Protein AF-A0A1V5QLT8-F1 (afdb_monomer)

Nearest PDB structures (foldseek):
  2nsg-assembly1_A  TM=2.549E-01  e=8.825E+00  Corynebacterium glutamicum

Sequence (172 aa):
MNALVRNWINLTNGLQAIRDYGLTEYSVMRLQSTHCEQKRWDDVLASVPDEFLFRLALGDECRVFDYGARKAVPRAVWQGLEWVRYAVTRRWTGEEVAPQGRAKTMGPYFAEQYAALTSREKARLDYFGDMATGTPRISAVTAPTTHDGNKAWMIGCIANAPAHGRDERSVP

pLDDT: mean 91.73, std 13.52, range [39.66, 98.69]

Solvent-accessible surface area (backbone atoms only — not comparable to full-atom values): 9518 Å² total; per-residue (Å²): 131,85,67,48,80,44,42,30,31,29,54,64,51,9,34,46,47,27,41,78,68,53,58,85,70,68,48,78,40,48,54,52,43,64,34,58,74,71,66,36,61,67,59,46,57,69,35,52,51,68,68,59,49,45,42,24,15,68,36,23,34,43,36,36,27,34,37,8,72,78,28,55,69,28,58,26,47,45,49,38,48,38,46,50,54,35,53,52,34,33,69,60,68,67,46,85,60,76,34,56,82,87,24,44,84,42,37,69,57,51,53,53,53,58,68,69,52,51,72,67,63,52,48,59,53,45,68,34,34,80,56,43,74,58,78,63,38,75,50,75,50,58,37,57,33,91,59,65,90,41,59,70,61,35,53,48,21,60,76,66,29,76,82,81,77,83,74,92,67,81,81,133

Foldseek 3Di:
DDAAEAEEEAPDQLLLVCQVVLDPGHHYFHQDLVCQVVVVLLVLLVRQDLVNLLSQQLVHAYEYGDEAAQDQAHSSVQRSVLLVLQLLQCLQPVDGDQRDDPCNVCSVVSVVVSVVDDPVSSVSSVVSSVSHPDRGHYHYHYGYDNCPPVRVVSVVSVVPRDDDDPPPDDDD

Secondary structure (DSSP, 8-state):
-PPPEEEEEETTTTHHHHHHHT--S-EEE---HHHHHTT-HHHHHHTS-HHHHHHHHTT-EEEEEEEEETBSS-HIIIIIIHHHHHHHHHHHH---PPP-GGGGGGHHHHHHHHHH--HHHHHHHHHHHTT--SS-EEEEEEEEES-TT-HHHHHHHHHTS-----------

Mean predicted aligned error: 5.32 Å

Structure (mmCIF, N/CA/C/O backbone):
data_AF-A0A1V5QLT8-F1
#
_entry.id   AF-A0A1V5QLT8-F1
#
loop_
_atom_site.group_PDB
_atom_site.id
_atom_site.type_symbol
_atom_site.label_atom_id
_atom_site.label_alt_id
_atom_site.label_comp_id
_atom_site.label_asym_id
_atom_site.label_entity_id
_atom_site.label_seq_id
_atom_site.pdbx_PDB_ins_code
_atom_site.Cartn_x
_atom_site.Cartn_y
_atom_site.Cartn_z
_atom_site.occupancy
_atom_site.B_iso_or_equiv
_atom_site.auth_seq_id
_atom_site.auth_comp_id
_atom_site.auth_asym_id
_atom_site.auth_atom_id
_atom_site.pdbx_PDB_model_num
ATOM 1 N N . MET A 1 1 ? -19.202 -13.095 -4.699 1.00 52.75 1 MET A N 1
ATOM 2 C CA . MET A 1 1 ? -18.391 -12.504 -5.785 1.00 52.75 1 MET A CA 1
ATOM 3 C C . MET A 1 1 ? -17.036 -13.185 -5.767 1.00 52.75 1 MET A C 1
ATOM 5 O O . MET A 1 1 ? -16.507 -13.373 -4.679 1.00 52.75 1 MET A O 1
ATOM 9 N N . ASN A 1 2 ? -16.508 -13.611 -6.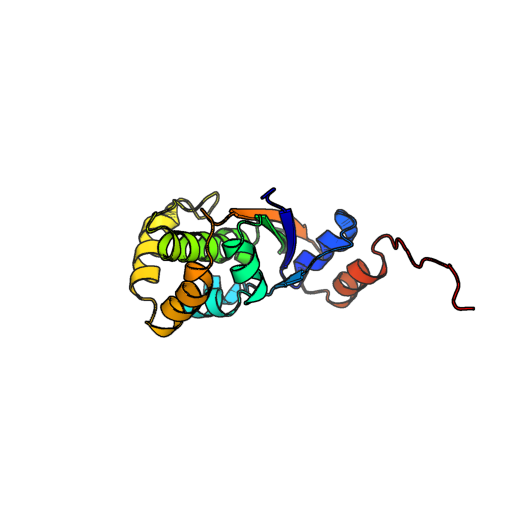917 1.00 59.72 2 ASN A N 1
ATOM 10 C CA . ASN A 1 2 ? -15.137 -14.120 -6.967 1.00 59.72 2 ASN A CA 1
ATOM 11 C C . ASN A 1 2 ? -14.181 -12.944 -6.773 1.00 59.72 2 ASN A C 1
ATOM 13 O O . ASN A 1 2 ? -14.255 -11.965 -7.510 1.00 59.72 2 ASN A O 1
ATOM 17 N N . ALA A 1 3 ? -13.313 -13.052 -5.775 1.00 74.94 3 ALA A N 1
ATOM 18 C CA . ALA A 1 3 ? -12.217 -12.128 -5.546 1.00 74.94 3 ALA A CA 1
ATOM 19 C C . ALA A 1 3 ? -11.321 -12.030 -6.793 1.00 74.94 3 ALA A C 1
ATOM 21 O O . ALA A 1 3 ? -10.778 -13.046 -7.229 1.00 74.94 3 ALA A O 1
ATOM 22 N N . LEU A 1 4 ? -11.142 -10.827 -7.346 1.00 92.12 4 LEU A N 1
ATOM 23 C CA . LEU A 1 4 ? -10.180 -10.595 -8.424 1.00 92.12 4 LEU A CA 1
ATOM 24 C C . LEU A 1 4 ? -8.817 -10.217 -7.840 1.00 92.12 4 LEU A C 1
ATOM 26 O O . LEU A 1 4 ? -8.727 -9.635 -6.760 1.00 92.12 4 LEU A O 1
ATOM 30 N N . VAL A 1 5 ? -7.747 -10.538 -8.565 1.00 96.81 5 VAL A N 1
ATOM 31 C CA . VAL A 1 5 ? -6.394 -10.070 -8.247 1.00 96.81 5 VAL A CA 1
ATOM 32 C C . VAL A 1 5 ? -6.114 -8.813 -9.065 1.00 96.81 5 VAL A C 1
ATOM 34 O O . VAL A 1 5 ? -6.236 -8.824 -10.288 1.00 96.81 5 VAL A O 1
ATOM 37 N N . ARG A 1 6 ? -5.728 -7.728 -8.395 1.00 97.62 6 ARG A N 1
ATOM 38 C CA . ARG A 1 6 ? -5.331 -6.450 -8.993 1.00 97.62 6 ARG A CA 1
ATOM 39 C C . ARG A 1 6 ? -3.833 -6.261 -8.819 1.00 97.62 6 ARG A C 1
ATOM 41 O O . ARG A 1 6 ? -3.347 -6.221 -7.690 1.00 97.62 6 ARG A O 1
ATOM 48 N N . ASN A 1 7 ? -3.110 -6.143 -9.928 1.00 98.25 7 ASN A N 1
ATO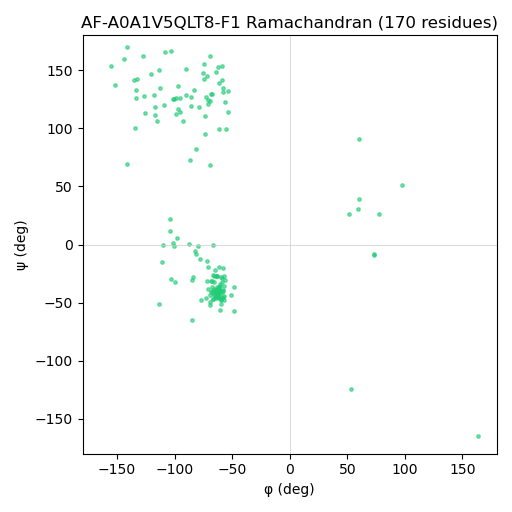M 49 C CA . ASN A 1 7 ? -1.670 -5.912 -9.902 1.00 98.25 7 ASN A CA 1
ATOM 50 C C . ASN A 1 7 ? -1.372 -4.421 -9.728 1.00 98.25 7 ASN A C 1
ATOM 52 O O . ASN A 1 7 ? -1.922 -3.579 -10.438 1.00 98.25 7 ASN A O 1
ATOM 56 N N . TRP A 1 8 ? -0.466 -4.108 -8.809 1.00 98.69 8 TRP A N 1
ATOM 57 C CA . TRP A 1 8 ? -0.028 -2.754 -8.506 1.00 98.69 8 TRP A CA 1
ATOM 58 C C . TRP A 1 8 ? 1.485 -2.661 -8.583 1.00 98.69 8 TRP A C 1
ATOM 60 O O . TRP A 1 8 ? 2.187 -3.422 -7.925 1.00 98.69 8 TRP A O 1
ATOM 70 N N . ILE A 1 9 ? 2.001 -1.704 -9.342 1.00 98.38 9 ILE A N 1
ATOM 71 C CA . ILE A 1 9 ? 3.437 -1.459 -9.432 1.00 98.38 9 ILE A CA 1
ATOM 72 C C . ILE A 1 9 ? 3.818 -0.328 -8.483 1.00 98.38 9 ILE A C 1
ATOM 74 O O . ILE A 1 9 ? 3.390 0.813 -8.677 1.00 98.38 9 ILE A O 1
ATOM 78 N N . ASN A 1 10 ? 4.647 -0.615 -7.476 1.00 98.25 10 ASN A N 1
ATOM 79 C CA . ASN A 1 10 ? 5.239 0.436 -6.658 1.00 98.25 10 ASN A CA 1
ATOM 80 C C . ASN A 1 10 ? 6.409 1.080 -7.407 1.00 98.25 10 ASN A C 1
ATOM 82 O O . ASN A 1 10 ? 7.409 0.435 -7.738 1.00 98.25 10 ASN A O 1
ATOM 86 N N . LEU A 1 11 ? 6.290 2.372 -7.686 1.00 96.81 11 LEU A N 1
ATOM 87 C CA . LEU A 1 11 ? 7.303 3.095 -8.438 1.00 96.81 11 LEU A CA 1
ATOM 88 C C . LEU A 1 11 ? 8.550 3.388 -7.582 1.00 96.81 11 LEU A C 1
ATOM 90 O O . LEU A 1 11 ? 8.461 3.697 -6.400 1.00 96.81 11 LEU A O 1
ATOM 94 N N . THR A 1 12 ? 9.754 3.423 -8.158 1.00 95.25 12 THR A N 1
ATOM 95 C CA . THR A 1 12 ? 10.047 3.220 -9.594 1.00 95.25 12 THR A CA 1
ATOM 96 C C . THR A 1 12 ? 10.543 1.807 -9.890 1.00 95.25 12 THR A C 1
ATOM 98 O O . THR A 1 12 ? 10.242 1.277 -10.951 1.00 95.25 12 THR A O 1
ATOM 101 N N . ASN A 1 13 ? 11.255 1.176 -8.956 1.00 95.94 13 ASN A N 1
ATOM 102 C CA . ASN A 1 13 ? 11.920 -0.103 -9.204 1.00 95.94 13 ASN A CA 1
ATOM 103 C C . ASN A 1 13 ? 10.949 -1.250 -9.501 1.00 95.94 13 ASN A C 1
ATOM 105 O O . ASN A 1 13 ? 11.310 -2.163 -10.238 1.00 95.94 13 ASN A O 1
ATOM 109 N N . GLY A 1 14 ? 9.712 -1.189 -8.996 1.00 96.69 14 GLY A N 1
ATOM 110 C CA . GLY A 1 14 ? 8.674 -2.156 -9.345 1.00 96.69 14 GLY A CA 1
ATOM 111 C C . GLY A 1 14 ? 8.372 -2.226 -10.846 1.00 96.69 14 GLY A C 1
ATOM 112 O O . GLY A 1 14 ? 7.883 -3.255 -11.296 1.00 96.69 14 GLY A O 1
ATOM 113 N N . LEU A 1 15 ? 8.707 -1.200 -11.647 1.00 96.44 15 LEU A N 1
ATOM 114 C CA . LEU A 1 15 ? 8.557 -1.240 -13.112 1.00 96.44 15 LEU A CA 1
ATOM 115 C C . LEU A 1 15 ? 9.315 -2.409 -13.747 1.00 96.44 15 LEU A C 1
ATOM 117 O O . LEU A 1 15 ? 8.895 -2.922 -14.781 1.00 96.44 15 LEU A O 1
ATOM 121 N N . GLN A 1 16 ? 10.392 -2.875 -13.110 1.00 96.12 16 GLN A N 1
ATOM 122 C CA . GLN A 1 16 ? 11.102 -4.068 -13.550 1.00 96.12 16 GLN A CA 1
ATOM 123 C C . GLN A 1 16 ? 10.188 -5.305 -13.610 1.00 96.12 16 GLN A C 1
ATOM 125 O O . GLN A 1 16 ? 10.308 -6.109 -14.533 1.00 96.12 16 GLN A O 1
ATOM 130 N N . ALA A 1 17 ? 9.235 -5.426 -12.683 1.00 96.19 17 ALA A N 1
ATOM 131 C CA . ALA A 1 17 ? 8.314 -6.556 -12.631 1.00 96.19 17 ALA A CA 1
ATOM 132 C C . ALA A 1 17 ? 7.408 -6.649 -13.868 1.00 96.19 17 ALA A C 1
ATOM 134 O O . ALA A 1 17 ? 6.999 -7.745 -14.235 1.00 96.19 17 ALA A O 1
ATOM 135 N N . ILE A 1 18 ? 7.126 -5.528 -14.543 1.00 95.50 18 ILE A N 1
ATOM 136 C CA . ILE A 1 18 ? 6.346 -5.527 -15.790 1.00 95.50 18 ILE A CA 1
ATOM 137 C C . ILE A 1 18 ? 7.037 -6.403 -16.834 1.00 95.50 18 ILE A C 1
ATOM 139 O O . ILE A 1 18 ? 6.401 -7.252 -17.453 1.00 95.50 18 ILE A O 1
ATOM 143 N N . ARG A 1 19 ? 8.356 -6.238 -16.977 1.00 93.00 19 ARG A N 1
ATOM 144 C CA . ARG A 1 19 ? 9.175 -7.049 -17.877 1.00 93.00 19 ARG A CA 1
ATOM 145 C C . ARG A 1 19 ? 9.299 -8.485 -17.377 1.00 93.00 19 ARG A C 1
ATOM 147 O O . ARG A 1 19 ? 9.100 -9.407 -18.159 1.00 93.00 19 ARG A O 1
ATOM 154 N N . ASP A 1 20 ? 9.644 -8.670 -16.103 1.00 94.31 20 ASP A N 1
ATOM 155 C CA . ASP A 1 20 ? 9.976 -9.994 -15.558 1.00 94.31 20 ASP A CA 1
ATOM 156 C C . ASP A 1 20 ? 8.763 -10.939 -15.510 1.00 94.31 20 ASP A C 1
ATOM 158 O O . ASP A 1 20 ? 8.921 -12.147 -15.675 1.00 94.31 20 ASP A O 1
ATOM 162 N N . TYR A 1 21 ? 7.557 -10.395 -15.312 1.00 93.94 21 TYR A N 1
ATOM 163 C CA . TYR A 1 21 ? 6.309 -11.161 -15.223 1.00 93.94 21 TYR A CA 1
ATOM 164 C C . TYR A 1 21 ? 5.374 -10.965 -16.426 1.00 93.94 21 TYR A C 1
ATOM 166 O O . TYR A 1 21 ? 4.294 -11.551 -16.445 1.00 93.94 21 TYR A O 1
ATOM 174 N N . GLY A 1 22 ? 5.749 -10.146 -17.416 1.00 92.19 22 GLY A N 1
ATOM 175 C CA . GLY A 1 22 ? 4.912 -9.860 -18.586 1.00 92.19 22 GLY A CA 1
ATOM 176 C C . GLY A 1 22 ? 3.566 -9.218 -18.233 1.00 92.19 22 GLY A C 1
ATOM 177 O O . GLY A 1 22 ? 2.544 -9.582 -18.809 1.00 92.19 22 GLY A O 1
ATOM 178 N N . LEU A 1 23 ? 3.542 -8.308 -17.253 1.00 92.06 23 LEU A N 1
ATOM 179 C CA . LEU A 1 23 ? 2.299 -7.707 -16.761 1.00 92.06 23 LEU A CA 1
ATOM 180 C C . LEU A 1 23 ? 1.716 -6.742 -17.800 1.00 92.06 23 LEU A C 1
ATOM 182 O O . LEU A 1 23 ? 2.344 -5.744 -18.145 1.00 92.06 23 LEU A O 1
ATOM 186 N N . THR A 1 24 ? 0.494 -7.010 -18.250 1.00 90.31 24 THR A N 1
ATOM 187 C CA . THR A 1 24 ? -0.232 -6.167 -19.216 1.00 90.31 24 THR A CA 1
ATOM 188 C C . THR A 1 24 ? -1.309 -5.307 -18.561 1.00 90.31 24 THR A C 1
ATOM 190 O O . THR A 1 24 ? -1.580 -4.203 -19.022 1.00 90.31 24 THR A O 1
ATOM 193 N N . GLU A 1 25 ? -1.889 -5.781 -17.458 1.00 93.19 25 GLU A N 1
ATOM 194 C CA . GLU A 1 25 ? -2.892 -5.063 -16.675 1.00 93.19 25 GLU A CA 1
ATOM 195 C C . GLU A 1 25 ? -2.358 -4.789 -15.271 1.00 93.19 25 GLU A C 1
ATOM 197 O O . GLU A 1 25 ? -2.154 -5.705 -14.463 1.00 93.19 25 GLU A O 1
ATOM 202 N N . TYR A 1 26 ? -2.117 -3.513 -14.984 1.00 96.75 26 TYR A N 1
ATOM 203 C CA . TYR A 1 26 ? -1.663 -3.052 -13.682 1.00 96.75 26 TYR A CA 1
ATOM 204 C C . TYR A 1 26 ? -2.051 -1.591 -13.450 1.00 96.75 26 TYR A C 1
ATOM 206 O O . TYR A 1 26 ? -2.143 -0.796 -14.384 1.00 96.75 26 TYR A O 1
ATOM 214 N N . SER A 1 27 ? -2.197 -1.232 -12.180 1.00 98.00 27 SER A N 1
ATOM 215 C CA . SER A 1 27 ? -2.213 0.159 -11.726 1.00 98.00 27 SER A CA 1
ATOM 216 C C . SER A 1 27 ? -0.865 0.505 -11.089 1.00 98.00 27 SER A C 1
ATOM 218 O O . SER A 1 27 ? -0.043 -0.369 -10.803 1.00 98.00 27 SER A O 1
ATOM 220 N N . VAL A 1 28 ? -0.596 1.789 -10.870 1.00 97.94 28 VAL A N 1
ATOM 221 C CA . VAL A 1 28 ? 0.653 2.250 -10.245 1.00 97.94 28 VAL A CA 1
ATOM 222 C C . VAL A 1 28 ? 0.382 2.866 -8.880 1.00 97.94 28 VAL A C 1
ATOM 224 O O . VAL A 1 28 ? -0.669 3.457 -8.639 1.00 97.94 28 VAL A O 1
ATOM 227 N N . MET A 1 29 ? 1.354 2.755 -7.983 1.00 98.31 29 MET A N 1
ATOM 228 C CA . MET A 1 29 ? 1.358 3.435 -6.691 1.00 98.31 2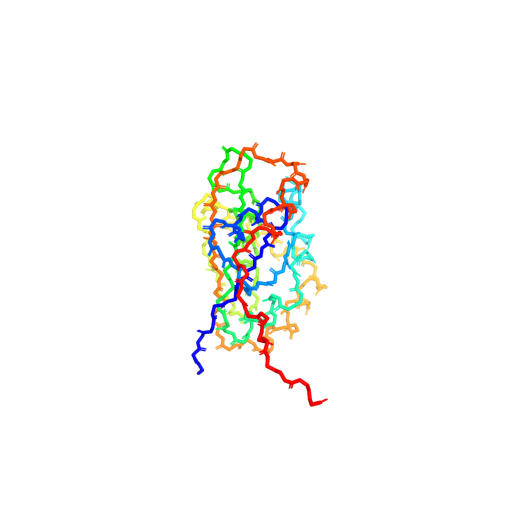9 MET A CA 1
ATOM 229 C C . MET A 1 29 ? 2.765 3.915 -6.342 1.00 98.31 29 MET A C 1
ATOM 231 O O . MET A 1 29 ? 3.741 3.580 -7.017 1.00 98.31 29 MET A O 1
ATOM 235 N N . ARG A 1 30 ? 2.882 4.728 -5.289 1.00 96.75 30 ARG A N 1
ATOM 236 C CA . ARG A 1 30 ? 4.171 5.289 -4.874 1.00 96.75 30 ARG A CA 1
ATOM 237 C C . ARG A 1 30 ? 4.312 5.332 -3.355 1.00 96.75 30 ARG A C 1
ATOM 239 O O . ARG A 1 30 ? 4.368 6.399 -2.753 1.00 96.75 30 ARG A O 1
ATOM 246 N N . LEU A 1 31 ? 4.425 4.160 -2.738 1.00 97.00 31 LEU A N 1
ATOM 247 C CA . LEU A 1 31 ? 4.854 4.040 -1.347 1.00 97.00 31 LEU A CA 1
ATOM 248 C C . LEU A 1 31 ? 6.355 4.304 -1.247 1.00 97.00 31 LEU A C 1
ATOM 250 O O . LEU A 1 31 ? 7.187 3.514 -1.695 1.00 97.00 31 LEU A O 1
ATOM 254 N N . GLN A 1 32 ? 6.707 5.432 -0.637 1.00 94.81 32 GLN A N 1
ATOM 255 C CA . GLN A 1 32 ? 8.095 5.846 -0.490 1.00 94.81 32 GLN A CA 1
ATOM 256 C C . GLN A 1 32 ? 8.735 5.229 0.755 1.00 94.81 32 GLN A C 1
ATOM 258 O O . GLN A 1 32 ? 8.282 5.435 1.883 1.00 94.81 32 GLN A O 1
ATOM 263 N N . SER A 1 33 ? 9.879 4.566 0.575 1.00 95.06 33 SER A N 1
ATOM 264 C CA . SER A 1 33 ? 10.694 4.089 1.698 1.00 95.06 33 SER A CA 1
ATOM 265 C C . SER A 1 33 ? 11.168 5.223 2.608 1.00 95.06 33 SER A C 1
ATOM 267 O O . SER A 1 33 ? 11.354 4.990 3.797 1.00 95.06 33 SER A O 1
ATOM 269 N N . THR A 1 34 ? 11.332 6.439 2.078 1.00 96.94 34 THR A N 1
ATOM 270 C CA . THR A 1 34 ? 11.722 7.625 2.854 1.00 96.94 34 THR A CA 1
ATOM 271 C C . THR A 1 34 ? 10.678 7.991 3.908 1.00 96.94 34 THR A C 1
ATOM 273 O O . THR A 1 34 ? 11.059 8.276 5.037 1.00 96.94 34 THR A O 1
ATOM 276 N N . HIS A 1 35 ? 9.376 7.901 3.604 1.00 97.81 35 HIS A N 1
ATOM 277 C CA . HIS A 1 35 ? 8.327 8.125 4.612 1.00 97.81 35 HIS A CA 1
ATOM 278 C C . HIS A 1 35 ? 8.397 7.066 5.721 1.00 97.81 35 HIS A C 1
ATOM 280 O O . HIS A 1 35 ? 8.310 7.389 6.901 1.00 97.81 35 HIS A O 1
ATOM 286 N N . CYS A 1 36 ? 8.668 5.810 5.352 1.00 97.00 36 CYS A N 1
ATOM 287 C CA . CYS A 1 36 ? 8.840 4.713 6.309 1.00 97.00 36 CYS A CA 1
ATOM 288 C C . CYS A 1 36 ? 10.081 4.902 7.205 1.00 97.00 36 CYS A C 1
ATOM 290 O O . CYS A 1 36 ? 10.070 4.568 8.389 1.00 97.00 36 CYS A O 1
ATOM 292 N N . GLU A 1 37 ? 11.172 5.415 6.636 1.00 96.56 37 GLU A N 1
ATOM 293 C CA . GLU A 1 37 ? 12.415 5.707 7.352 1.00 96.56 37 GLU A CA 1
ATOM 294 C C . GLU A 1 37 ? 12.251 6.876 8.324 1.00 96.56 37 GLU A C 1
ATOM 296 O O . GLU A 1 37 ? 12.659 6.765 9.477 1.00 96.56 37 GLU A O 1
ATOM 301 N N . GLN A 1 38 ? 11.569 7.934 7.884 1.00 97.56 38 GLN A N 1
ATOM 302 C CA . GLN A 1 38 ? 11.261 9.125 8.676 1.00 97.56 38 GLN A CA 1
ATOM 303 C C . GLN A 1 38 ? 10.074 8.944 9.633 1.00 97.56 38 GLN A C 1
ATOM 305 O O . GLN A 1 38 ? 9.746 9.879 10.353 1.00 97.56 38 GLN A O 1
ATOM 310 N N . LYS A 1 39 ? 9.428 7.767 9.648 1.00 96.81 39 LYS A N 1
ATOM 311 C CA . LYS A 1 39 ? 8.251 7.469 10.489 1.00 96.81 39 LYS A CA 1
ATOM 312 C C . LYS A 1 39 ? 7.057 8.398 10.236 1.00 96.81 39 LYS A C 1
ATOM 314 O O . LYS A 1 39 ? 6.255 8.643 11.128 1.00 96.81 39 LYS A O 1
ATOM 319 N N . ARG A 1 40 ? 6.926 8.877 8.999 1.00 97.12 40 ARG A N 1
ATOM 320 C CA . ARG A 1 40 ? 5.813 9.710 8.525 1.00 97.12 40 ARG A CA 1
ATOM 321 C C . ARG A 1 40 ? 4.659 8.821 8.058 1.00 97.12 40 ARG A C 1
ATOM 323 O O . ARG A 1 40 ? 4.496 8.560 6.866 1.00 97.12 40 ARG A O 1
ATOM 330 N N . TRP A 1 41 ? 3.965 8.208 9.013 1.00 97.62 41 TRP A N 1
ATOM 331 C CA . TRP A 1 41 ? 2.971 7.152 8.769 1.00 97.62 41 TRP A CA 1
ATOM 332 C C . TRP A 1 41 ? 1.674 7.651 8.136 1.00 97.62 41 TRP A C 1
ATOM 334 O O . TRP A 1 41 ? 1.059 6.935 7.341 1.00 97.62 41 TRP A O 1
ATOM 344 N N . ASP A 1 42 ? 1.302 8.881 8.455 1.00 97.00 42 ASP A N 1
ATOM 345 C CA . ASP A 1 42 ? 0.286 9.680 7.781 1.00 97.00 42 ASP A CA 1
ATOM 346 C C . ASP A 1 42 ? 0.611 9.834 6.289 1.00 97.00 42 ASP A C 1
ATOM 348 O O . ASP A 1 42 ? -0.221 9.512 5.440 1.00 97.00 42 ASP A O 1
ATOM 352 N N . ASP A 1 43 ? 1.852 10.189 5.946 1.00 97.56 43 ASP A N 1
ATOM 353 C CA . ASP A 1 43 ? 2.275 10.310 4.549 1.00 97.56 43 ASP A CA 1
ATOM 354 C C . ASP A 1 43 ? 2.338 8.963 3.823 1.00 97.56 43 ASP A C 1
ATOM 356 O O . ASP A 1 43 ? 2.092 8.897 2.615 1.00 97.56 43 ASP A O 1
ATOM 360 N N . VAL A 1 44 ? 2.644 7.864 4.527 1.00 98.19 44 VAL A N 1
ATOM 361 C CA . VAL A 1 44 ? 2.536 6.513 3.948 1.00 98.19 44 VAL A CA 1
ATOM 362 C C . VAL A 1 44 ? 1.086 6.229 3.549 1.00 98.19 44 VAL A C 1
ATOM 364 O O . VAL A 1 44 ? 0.857 5.788 2.424 1.00 98.19 44 VAL A O 1
ATOM 367 N N . LEU A 1 45 ? 0.108 6.524 4.415 1.00 98.06 45 LEU A N 1
ATOM 368 C CA . LEU A 1 45 ? -1.316 6.334 4.108 1.00 98.06 45 LEU A CA 1
ATOM 369 C C . LEU A 1 45 ? -1.803 7.283 3.010 1.00 98.06 45 LEU A C 1
ATOM 371 O O . LEU A 1 45 ? -2.540 6.858 2.120 1.00 98.06 45 LEU A O 1
ATOM 375 N N . ALA A 1 46 ? -1.362 8.541 3.031 1.00 96.75 46 ALA A N 1
ATOM 376 C CA . ALA A 1 46 ? -1.679 9.526 1.999 1.00 96.75 46 ALA A CA 1
ATOM 377 C C . ALA A 1 46 ? -1.123 9.134 0.618 1.00 96.75 46 ALA A C 1
ATOM 379 O O . ALA A 1 46 ? -1.700 9.493 -0.403 1.00 96.75 46 ALA A O 1
ATOM 380 N N . SER A 1 47 ? -0.033 8.360 0.578 1.00 97.12 47 SER A N 1
ATOM 381 C CA . SER A 1 47 ? 0.572 7.860 -0.664 1.00 97.12 47 SER A CA 1
ATOM 382 C C . SER A 1 47 ? -0.168 6.659 -1.274 1.00 97.12 47 SER A C 1
ATOM 384 O O . SER A 1 47 ? 0.123 6.275 -2.410 1.00 97.12 47 SER A O 1
ATOM 386 N N . VAL A 1 48 ? -1.091 6.031 -0.537 1.00 98.19 48 VAL A N 1
ATOM 387 C CA . VAL A 1 48 ? -1.932 4.945 -1.063 1.00 98.19 48 VAL A CA 1
ATOM 388 C C . VAL A 1 48 ? -2.971 5.550 -2.010 1.00 98.19 48 VAL A C 1
ATOM 390 O O . VAL A 1 48 ? -3.680 6.452 -1.577 1.00 98.19 48 VAL A O 1
ATOM 393 N N . PRO A 1 49 ? -3.123 5.082 -3.261 1.00 98.25 49 PRO A N 1
ATOM 394 C CA . PRO A 1 49 ? -4.159 5.588 -4.166 1.00 98.25 49 PRO A CA 1
ATOM 395 C C . PRO A 1 49 ? -5.583 5.295 -3.672 1.00 98.25 49 PRO A C 1
ATOM 397 O O . PRO A 1 49 ? -5.832 4.250 -3.076 1.00 98.25 49 PRO A O 1
ATOM 400 N N . ASP A 1 50 ? -6.539 6.172 -3.981 1.00 98.31 50 ASP A N 1
ATOM 401 C CA . ASP A 1 50 ? -7.958 5.950 -3.655 1.00 98.31 50 ASP A CA 1
ATOM 402 C C . ASP A 1 50 ? -8.519 4.696 -4.343 1.00 98.31 50 ASP A C 1
ATOM 404 O O . ASP A 1 50 ? -9.220 3.908 -3.713 1.00 98.31 50 ASP A O 1
ATOM 408 N N . GLU A 1 51 ? -8.136 4.435 -5.600 1.00 98.12 51 GLU A N 1
ATOM 409 C CA . GLU A 1 51 ? -8.530 3.198 -6.286 1.00 98.12 51 GLU A CA 1
ATOM 410 C C . GLU A 1 51 ? -8.003 1.950 -5.555 1.00 98.12 51 GLU A C 1
ATOM 412 O O . GLU A 1 51 ? -8.710 0.950 -5.477 1.00 98.12 51 GLU A O 1
ATOM 417 N N . PHE A 1 52 ? -6.808 1.996 -4.957 1.00 98.56 52 PHE A N 1
ATOM 418 C CA . PHE A 1 52 ? -6.271 0.866 -4.191 1.00 98.56 52 PHE A CA 1
ATOM 419 C C . PHE A 1 52 ? -7.163 0.540 -2.989 1.00 98.56 52 PHE A C 1
ATOM 421 O O . PHE A 1 52 ? -7.489 -0.626 -2.762 1.00 98.56 52 PHE A O 1
ATOM 428 N N . LEU A 1 53 ? -7.590 1.568 -2.248 1.00 98.44 53 LEU A N 1
ATOM 429 C CA . LEU A 1 53 ? -8.506 1.414 -1.116 1.00 98.44 53 LEU A CA 1
ATOM 430 C C . LEU A 1 53 ? -9.883 0.931 -1.575 1.00 98.44 53 LEU A C 1
ATOM 432 O O . LEU A 1 53 ? -10.424 0.001 -0.988 1.00 98.44 53 LEU A O 1
ATOM 436 N N . PHE A 1 54 ? -10.418 1.493 -2.657 1.00 98.00 54 PHE A N 1
ATOM 437 C CA . PHE A 1 54 ? -11.700 1.069 -3.210 1.00 98.00 54 PHE A CA 1
ATOM 438 C C . PHE A 1 54 ? -11.693 -0.407 -3.632 1.00 98.00 54 PHE A C 1
ATOM 440 O O . PHE A 1 54 ? -12.588 -1.160 -3.259 1.00 98.00 54 PHE A O 1
ATOM 447 N N . ARG A 1 55 ? -10.657 -0.862 -4.350 1.00 97.62 55 ARG A N 1
ATOM 448 C CA . ARG A 1 55 ? -10.520 -2.275 -4.747 1.00 97.62 55 ARG A CA 1
ATOM 449 C C . ARG A 1 55 ? -10.407 -3.198 -3.535 1.00 97.62 55 ARG A C 1
ATOM 451 O O . ARG A 1 55 ? -11.060 -4.239 -3.510 1.00 97.62 55 ARG A O 1
ATOM 458 N N . LEU A 1 56 ? -9.639 -2.803 -2.517 1.00 97.56 56 LEU A N 1
ATOM 459 C CA . LEU A 1 56 ? -9.574 -3.553 -1.261 1.00 97.56 56 LEU A CA 1
ATOM 460 C C . LEU A 1 56 ? -10.933 -3.644 -0.565 1.00 97.56 56 LEU A C 1
ATOM 462 O O . LEU A 1 56 ? -11.280 -4.717 -0.078 1.00 97.56 56 LEU A O 1
ATOM 466 N N . ALA A 1 57 ? -11.694 -2.547 -0.527 1.00 97.38 57 ALA A N 1
ATOM 467 C CA . ALA A 1 57 ? -13.019 -2.513 0.082 1.00 97.38 57 ALA A CA 1
ATOM 468 C C . ALA A 1 57 ? -13.992 -3.456 -0.642 1.00 97.38 57 ALA A C 1
ATOM 470 O O . ALA A 1 57 ? -14.657 -4.259 0.002 1.00 97.38 57 ALA A O 1
ATOM 471 N N . LEU A 1 58 ? -13.977 -3.479 -1.978 1.00 95.94 58 LEU A N 1
ATOM 472 C CA . LEU A 1 58 ? -14.759 -4.437 -2.776 1.00 95.94 58 LEU A CA 1
ATOM 473 C C . LEU A 1 58 ? -14.309 -5.902 -2.625 1.00 95.94 58 LEU A C 1
ATOM 475 O O . LEU A 1 58 ? -14.877 -6.800 -3.250 1.00 95.94 58 LEU A O 1
ATOM 479 N N . GLY A 1 59 ? -13.277 -6.151 -1.819 1.00 95.94 59 GLY A N 1
ATOM 480 C CA . GLY A 1 59 ? -12.778 -7.479 -1.538 1.00 95.94 59 GLY A CA 1
ATOM 481 C C . GLY A 1 59 ? -11.931 -8.053 -2.663 1.00 95.94 59 GLY A C 1
ATOM 482 O O . GLY A 1 59 ? -11.869 -9.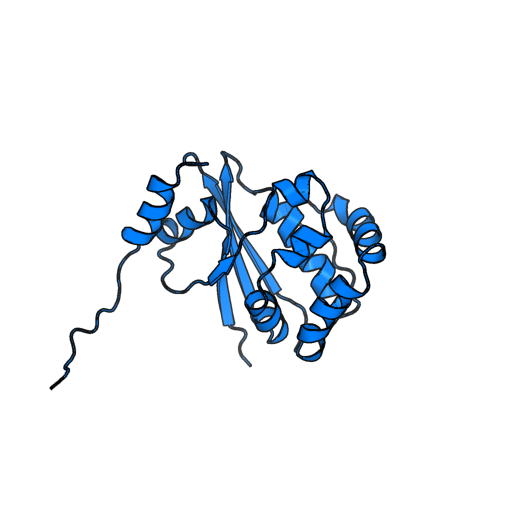278 -2.751 1.00 95.94 59 GLY A O 1
ATOM 483 N N . ASP A 1 60 ? -11.272 -7.235 -3.492 1.00 97.00 60 ASP A N 1
ATOM 484 C CA . ASP A 1 60 ? -10.201 -7.679 -4.397 1.00 97.00 60 ASP A CA 1
ATOM 485 C C . ASP A 1 60 ? -8.900 -7.961 -3.609 1.00 97.00 60 ASP A C 1
ATOM 487 O O . ASP A 1 60 ? -8.677 -7.445 -2.513 1.00 97.00 60 ASP A O 1
ATOM 491 N N . GLU A 1 61 ? -8.023 -8.812 -4.153 1.00 97.62 61 GLU A N 1
ATOM 492 C CA . GLU A 1 61 ? -6.634 -8.916 -3.689 1.00 97.62 61 GLU A CA 1
ATOM 493 C C . GLU A 1 61 ? -5.794 -7.865 -4.412 1.00 97.62 61 GLU A C 1
ATOM 495 O O . GLU A 1 61 ? -5.648 -7.921 -5.631 1.00 97.62 61 GLU A O 1
ATOM 500 N N . CYS A 1 62 ? -5.187 -6.941 -3.673 1.00 98.31 62 CYS A N 1
ATOM 501 C CA . CYS A 1 62 ? -4.224 -6.001 -4.234 1.00 98.31 62 CYS A CA 1
ATOM 502 C C . CYS A 1 62 ? -2.802 -6.558 -4.085 1.00 98.31 62 CYS A C 1
ATOM 504 O O . CYS A 1 62 ? -2.227 -6.559 -2.993 1.00 98.31 62 CYS A O 1
ATOM 506 N N . ARG A 1 63 ? -2.229 -7.020 -5.200 1.00 98.56 63 ARG A N 1
ATOM 507 C CA . ARG A 1 63 ? -0.875 -7.577 -5.283 1.00 98.56 63 ARG A CA 1
ATOM 508 C C . ARG A 1 63 ? 0.121 -6.506 -5.704 1.00 98.56 63 ARG A C 1
ATOM 510 O O . ARG A 1 63 ? 0.068 -6.022 -6.831 1.00 98.56 63 ARG A O 1
ATOM 517 N N . VAL A 1 64 ? 1.042 -6.155 -4.812 1.00 98.69 64 VAL A N 1
ATOM 518 C CA . VAL A 1 64 ? 2.019 -5.079 -5.021 1.00 98.69 64 VAL A CA 1
ATOM 519 C C . VAL A 1 64 ? 3.373 -5.630 -5.461 1.00 98.69 64 VAL A C 1
ATOM 521 O O . VAL A 1 64 ? 3.975 -6.452 -4.777 1.00 98.69 64 VAL A O 1
ATOM 524 N N . PHE A 1 65 ? 3.892 -5.131 -6.575 1.00 98.50 65 PHE A N 1
ATOM 525 C CA . PHE A 1 65 ? 5.222 -5.437 -7.083 1.00 98.50 65 PHE A CA 1
ATOM 526 C C . PHE A 1 65 ? 6.186 -4.307 -6.731 1.00 98.50 65 PHE A C 1
ATOM 528 O O . PHE A 1 65 ? 5.944 -3.148 -7.075 1.00 98.50 65 PHE A O 1
ATOM 535 N N . ASP A 1 66 ? 7.291 -4.637 -6.064 1.00 98.00 66 ASP A N 1
ATOM 536 C CA . ASP A 1 66 ? 8.348 -3.669 -5.764 1.00 98.00 66 ASP A CA 1
ATOM 537 C C . ASP A 1 66 ? 9.712 -4.344 -5.652 1.00 98.00 66 ASP A C 1
ATOM 539 O O . ASP A 1 66 ? 9.851 -5.410 -5.048 1.00 98.00 66 ASP A O 1
ATOM 543 N N . TYR A 1 67 ? 10.732 -3.719 -6.232 1.00 97.25 67 TYR A N 1
ATOM 544 C CA . TYR A 1 67 ? 12.080 -4.268 -6.275 1.00 97.25 67 TYR A CA 1
ATOM 545 C C . TYR A 1 67 ? 13.041 -3.432 -5.432 1.00 97.25 67 TYR A C 1
ATOM 547 O O . TYR A 1 67 ? 13.064 -2.201 -5.470 1.00 97.25 67 TYR A O 1
ATOM 555 N N . GLY A 1 68 ? 13.865 -4.108 -4.636 1.00 95.12 68 GLY A N 1
ATOM 556 C CA . GLY A 1 68 ? 14.742 -3.455 -3.671 1.00 95.12 68 GLY A CA 1
ATOM 557 C C . GLY A 1 68 ? 16.144 -3.282 -4.223 1.00 95.12 68 GLY A C 1
ATOM 558 O O . GLY A 1 68 ? 16.713 -4.227 -4.761 1.00 95.12 68 GLY A O 1
ATOM 559 N N . ALA A 1 69 ? 16.751 -2.113 -4.022 1.00 93.31 69 ALA A N 1
ATOM 560 C CA . ALA A 1 69 ? 18.148 -1.866 -4.376 1.00 93.31 69 ALA A CA 1
ATOM 561 C C . ALA A 1 69 ? 19.073 -2.894 -3.699 1.00 93.31 69 ALA A C 1
ATOM 563 O O . ALA A 1 69 ? 19.371 -2.783 -2.505 1.00 93.31 69 ALA A O 1
ATOM 564 N N . ARG A 1 70 ? 19.487 -3.928 -4.446 1.00 92.50 70 ARG A N 1
ATOM 565 C CA . ARG A 1 70 ? 20.259 -5.088 -3.958 1.00 92.50 70 ARG A CA 1
ATOM 566 C C . ARG A 1 70 ? 19.651 -5.784 -2.725 1.00 92.50 70 ARG A C 1
ATOM 568 O O . ARG A 1 70 ? 20.367 -6.394 -1.935 1.00 92.50 70 ARG A O 1
ATOM 575 N N . LYS A 1 71 ? 18.333 -5.685 -2.524 1.00 92.62 71 LYS A N 1
ATOM 576 C CA . LYS A 1 71 ? 17.623 -6.249 -1.363 1.00 92.62 71 LYS A CA 1
ATOM 577 C C . LYS A 1 71 ? 16.379 -6.989 -1.825 1.00 92.62 71 LYS A C 1
ATOM 579 O O . LYS A 1 71 ? 15.593 -6.432 -2.576 1.00 92.62 71 LYS A O 1
ATOM 584 N N . ALA A 1 72 ? 16.173 -8.200 -1.308 1.00 93.31 72 ALA A N 1
ATOM 585 C CA . ALA A 1 72 ? 15.031 -9.030 -1.689 1.00 93.31 72 ALA A C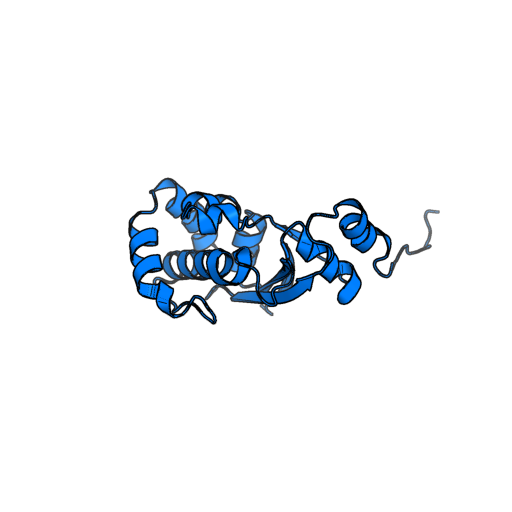A 1
ATOM 586 C C . ALA A 1 72 ? 13.673 -8.398 -1.345 1.00 93.31 72 ALA A C 1
ATOM 588 O O . ALA A 1 72 ? 12.746 -8.528 -2.128 1.00 93.31 72 ALA A O 1
ATOM 589 N N . VAL A 1 73 ? 13.568 -7.699 -0.206 1.00 95.75 73 VAL A N 1
ATOM 590 C CA . VAL A 1 73 ? 12.322 -7.052 0.237 1.00 95.75 73 VAL A CA 1
ATOM 591 C C . VAL A 1 73 ? 12.578 -5.562 0.522 1.00 95.75 73 VAL A C 1
ATOM 593 O O . VAL A 1 73 ? 13.319 -5.247 1.467 1.00 95.75 73 VAL A O 1
ATOM 596 N N . PRO A 1 74 ? 12.000 -4.636 -0.266 1.00 95.94 74 PRO A N 1
ATOM 597 C CA . PRO A 1 74 ? 12.097 -3.191 -0.050 1.00 95.94 74 PRO A CA 1
ATOM 598 C C . PRO A 1 74 ? 11.473 -2.743 1.272 1.00 95.94 74 PRO A C 1
ATOM 600 O O . PRO A 1 74 ? 10.515 -3.345 1.754 1.00 95.94 74 PRO A O 1
ATOM 603 N N . ARG A 1 75 ? 11.959 -1.625 1.831 1.00 96.62 75 ARG A N 1
ATOM 604 C CA . ARG A 1 75 ? 11.357 -0.998 3.026 1.00 96.62 75 ARG A CA 1
ATOM 605 C C . ARG A 1 75 ? 9.919 -0.550 2.781 1.00 96.62 75 ARG A C 1
ATOM 607 O O . ARG A 1 75 ? 9.079 -0.743 3.651 1.00 96.62 75 ARG A O 1
ATOM 614 N N . ALA A 1 76 ? 9.628 -0.022 1.595 1.00 97.38 76 ALA A N 1
ATOM 615 C CA . ALA A 1 76 ? 8.266 0.335 1.213 1.00 97.38 76 ALA A CA 1
ATOM 616 C C . ALA A 1 76 ? 7.298 -0.856 1.323 1.00 97.38 76 ALA A C 1
ATOM 618 O O . ALA A 1 76 ? 6.149 -0.652 1.685 1.00 97.38 76 ALA A O 1
ATOM 619 N N . VAL A 1 77 ? 7.773 -2.090 1.114 1.00 97.75 77 VAL A N 1
ATOM 620 C CA . VAL A 1 77 ? 6.970 -3.307 1.286 1.00 97.75 77 VAL A CA 1
ATOM 621 C C . VAL A 1 77 ? 6.969 -3.778 2.734 1.00 97.75 77 VAL A C 1
ATOM 623 O O . VAL A 1 77 ? 5.928 -3.738 3.380 1.00 97.75 77 VAL A O 1
ATOM 626 N N . TRP A 1 78 ? 8.122 -4.194 3.280 1.00 96.62 78 TRP A N 1
ATOM 627 C CA . TRP A 1 78 ? 8.120 -4.857 4.592 1.00 96.62 78 TRP A CA 1
ATOM 628 C C . TRP A 1 78 ? 7.663 -3.942 5.724 1.00 96.62 78 TRP A C 1
ATOM 630 O O . TRP A 1 78 ? 7.255 -4.449 6.755 1.00 96.62 78 TRP A O 1
ATOM 640 N N . GLN A 1 79 ? 7.751 -2.623 5.550 1.00 97.31 79 GLN A N 1
ATOM 641 C CA . GLN A 1 79 ? 7.334 -1.643 6.544 1.00 97.31 79 GLN A CA 1
ATOM 642 C C . GLN A 1 79 ? 6.125 -0.831 6.073 1.00 97.31 79 GLN A C 1
ATOM 644 O O . GLN A 1 79 ? 5.147 -0.732 6.805 1.00 97.31 79 GLN A O 1
ATOM 649 N N . GLY A 1 80 ? 6.183 -0.252 4.871 1.00 98.06 80 GLY A N 1
ATOM 650 C CA . GLY A 1 80 ? 5.117 0.619 4.364 1.00 98.06 80 GLY A CA 1
ATOM 651 C C . GLY A 1 80 ? 3.830 -0.137 4.041 1.00 98.06 80 GLY A C 1
ATOM 652 O O . GLY A 1 80 ? 2.769 0.215 4.539 1.00 98.06 80 GLY A O 1
ATOM 653 N N . LEU A 1 81 ? 3.913 -1.206 3.252 1.00 98.19 81 LEU A N 1
ATOM 654 C CA . LEU A 1 81 ? 2.743 -1.991 2.865 1.00 98.19 81 LEU A CA 1
ATOM 655 C C . LEU A 1 81 ? 2.142 -2.738 4.061 1.00 98.19 81 LEU A C 1
ATOM 657 O O . LEU A 1 81 ? 0.924 -2.802 4.196 1.00 98.19 81 LEU A O 1
ATOM 661 N N . GLU A 1 82 ? 2.989 -3.223 4.970 1.00 98.06 82 GLU A N 1
ATOM 662 C CA . GLU A 1 82 ? 2.541 -3.808 6.237 1.00 98.06 82 GLU A CA 1
ATOM 663 C C . GLU A 1 82 ? 1.822 -2.790 7.131 1.00 98.06 82 GLU A C 1
ATOM 665 O O . GLU A 1 82 ? 0.828 -3.134 7.767 1.00 98.06 82 GLU A O 1
ATOM 670 N N . TRP A 1 83 ? 2.268 -1.529 7.138 1.00 98.31 83 TRP A N 1
ATOM 671 C CA . TRP A 1 83 ? 1.561 -0.442 7.815 1.00 98.31 83 TRP A CA 1
ATOM 672 C C . TRP A 1 83 ? 0.186 -0.173 7.192 1.00 98.31 83 TRP A C 1
ATOM 674 O O . TRP A 1 83 ? -0.803 -0.070 7.915 1.00 98.31 83 TRP A O 1
ATOM 684 N N . VAL A 1 84 ? 0.095 -0.127 5.858 1.00 98.44 84 VAL A N 1
ATOM 685 C CA . VAL A 1 84 ? -1.187 0.025 5.147 1.00 98.44 84 VAL A CA 1
ATOM 686 C C . VAL A 1 84 ? -2.127 -1.128 5.493 1.00 98.44 84 VAL A C 1
ATOM 688 O O . VAL A 1 84 ? -3.274 -0.895 5.870 1.00 98.44 84 VAL A O 1
ATOM 691 N N . ARG A 1 85 ? -1.633 -2.370 5.436 1.00 98.38 85 ARG A N 1
ATOM 692 C CA . ARG A 1 85 ? -2.400 -3.568 5.795 1.00 98.38 85 ARG A CA 1
ATOM 693 C C . ARG A 1 85 ? -2.919 -3.496 7.228 1.00 98.38 85 ARG A C 1
ATOM 695 O O . ARG A 1 85 ? -4.094 -3.779 7.456 1.00 98.38 85 ARG A O 1
ATOM 702 N N . TYR A 1 86 ? -2.067 -3.089 8.168 1.00 98.25 86 TYR A N 1
ATOM 703 C CA . TYR A 1 86 ? -2.437 -2.896 9.567 1.00 98.25 86 TYR A CA 1
ATOM 704 C C . TYR A 1 86 ? -3.542 -1.842 9.717 1.00 98.25 86 TYR A C 1
ATOM 706 O O . TYR A 1 86 ? -4.606 -2.146 10.251 1.00 98.25 86 TYR A O 1
ATOM 714 N N . ALA A 1 87 ? -3.321 -0.625 9.210 1.00 98.31 87 ALA A N 1
ATOM 715 C CA . ALA A 1 87 ? -4.228 0.504 9.408 1.00 98.31 87 ALA A CA 1
ATOM 716 C C . ALA A 1 87 ? -5.605 0.268 8.773 1.00 98.31 87 ALA A C 1
ATOM 718 O O . ALA A 1 87 ? -6.627 0.522 9.408 1.00 98.31 87 ALA A O 1
ATOM 719 N N . VAL A 1 88 ? -5.635 -0.256 7.545 1.00 98.19 88 VAL A N 1
ATOM 720 C CA . VAL A 1 88 ? -6.879 -0.551 6.824 1.00 98.19 88 VAL A CA 1
ATOM 721 C C . VAL A 1 88 ? -7.650 -1.669 7.524 1.00 98.19 88 VAL A C 1
ATOM 723 O O . VAL A 1 88 ? -8.838 -1.512 7.797 1.00 98.19 88 VAL A O 1
ATOM 726 N N . THR A 1 89 ? -6.983 -2.771 7.893 1.00 97.75 89 THR A N 1
ATOM 727 C CA . THR A 1 89 ? -7.670 -3.885 8.567 1.00 97.75 89 THR A CA 1
ATOM 728 C C . THR A 1 89 ? -8.208 -3.452 9.925 1.00 97.75 89 THR A C 1
ATOM 730 O O . THR A 1 89 ? -9.386 -3.669 10.214 1.00 97.75 89 THR A O 1
ATOM 733 N N . ARG A 1 90 ? -7.391 -2.749 10.718 1.00 97.31 90 ARG A N 1
ATOM 734 C CA . ARG A 1 90 ? -7.798 -2.235 12.026 1.00 97.31 90 ARG A CA 1
ATOM 735 C C . ARG A 1 90 ? -8.964 -1.266 11.931 1.00 97.31 90 ARG A C 1
ATOM 737 O O . ARG A 1 90 ? -9.834 -1.305 12.798 1.00 97.31 90 ARG A O 1
ATOM 744 N N . ARG A 1 91 ? -8.999 -0.405 10.909 1.00 97.25 91 ARG A N 1
ATOM 745 C CA . ARG A 1 91 ? -10.089 0.559 10.749 1.00 97.25 91 ARG A CA 1
ATOM 746 C C . ARG A 1 91 ? -11.389 -0.101 10.304 1.00 97.25 91 ARG A C 1
ATOM 748 O O . ARG A 1 91 ? -12.420 0.203 10.885 1.00 97.25 91 ARG A O 1
ATOM 755 N N . TRP A 1 92 ? -11.340 -0.988 9.313 1.00 97.62 92 TRP A N 1
ATOM 756 C CA . TRP A 1 92 ? -12.551 -1.523 8.676 1.00 97.62 92 TRP A CA 1
ATOM 757 C C . TRP A 1 92 ? -13.156 -2.719 9.406 1.00 97.62 92 TRP A C 1
ATOM 759 O O . TRP A 1 92 ? -14.364 -2.907 9.371 1.00 97.62 92 TRP A O 1
ATOM 769 N N . THR A 1 93 ? -12.332 -3.531 10.069 1.00 95.50 93 THR A N 1
ATOM 770 C CA . THR A 1 93 ? -12.795 -4.768 10.728 1.00 95.50 93 THR A CA 1
ATOM 771 C C . THR A 1 93 ? -12.740 -4.688 12.251 1.00 95.50 93 THR A C 1
ATOM 773 O O . THR A 1 93 ? -13.303 -5.531 12.941 1.00 95.50 93 THR A O 1
ATOM 776 N N . GLY A 1 94 ? -12.025 -3.700 12.800 1.00 94.56 94 GLY A N 1
ATOM 777 C CA . GLY A 1 94 ? -11.686 -3.653 14.221 1.00 94.56 94 GLY A CA 1
ATOM 778 C C . GLY A 1 94 ? -10.609 -4.663 14.636 1.00 94.56 94 GLY A C 1
ATOM 779 O O . GLY A 1 94 ? -10.105 -4.576 15.755 1.00 94.56 94 GLY A O 1
ATOM 780 N N . GLU A 1 95 ? -10.193 -5.581 13.762 1.00 93.50 95 GLU A N 1
ATOM 781 C CA . GLU A 1 95 ? -9.182 -6.590 14.071 1.00 93.50 95 GLU A CA 1
ATOM 782 C C . GLU A 1 95 ? -7.775 -5.995 14.105 1.00 93.50 95 GLU A C 1
ATOM 784 O O . GLU A 1 95 ? -7.403 -5.135 13.306 1.00 93.50 95 GLU A O 1
ATOM 789 N N . GLU A 1 96 ? -6.955 -6.482 15.029 1.00 91.94 96 GLU A N 1
ATOM 790 C CA . GLU A 1 96 ? -5.537 -6.155 15.064 1.00 91.94 96 GLU A CA 1
ATOM 791 C C . GLU A 1 96 ? -4.748 -7.287 14.412 1.00 91.94 96 GLU A C 1
ATOM 793 O O . GLU A 1 96 ? -4.688 -8.401 14.932 1.00 91.94 96 GLU A O 1
ATOM 798 N N . VAL A 1 97 ? -4.146 -7.015 13.252 1.00 91.06 97 VAL A N 1
ATOM 799 C CA . VAL A 1 97 ? -3.388 -8.037 12.526 1.00 91.06 97 VAL A CA 1
ATOM 800 C C . VAL A 1 97 ? -1.902 -7.848 12.749 1.00 91.06 97 VAL A C 1
ATOM 802 O O . VAL A 1 97 ? -1.340 -6.796 12.444 1.00 91.06 97 VAL A O 1
ATOM 805 N N . ALA A 1 98 ? -1.241 -8.907 13.211 1.00 91.69 98 ALA A N 1
ATOM 806 C CA . ALA A 1 98 ? 0.203 -8.914 13.361 1.00 91.69 98 ALA A CA 1
ATOM 807 C C . ALA A 1 98 ? 0.890 -8.617 12.012 1.00 91.69 98 ALA A C 1
ATOM 809 O O . ALA A 1 98 ? 0.551 -9.246 10.998 1.00 91.69 98 ALA A O 1
ATOM 810 N N . PRO A 1 99 ? 1.864 -7.691 11.969 1.00 92.94 99 PRO A N 1
ATOM 811 C CA . PRO A 1 99 ? 2.711 -7.518 10.801 1.00 92.94 99 PRO A CA 1
ATOM 812 C C . PRO A 1 99 ? 3.462 -8.809 10.459 1.00 92.94 99 PRO A C 1
ATOM 814 O O . PRO A 1 99 ? 3.743 -9.645 11.321 1.00 92.94 99 PRO A O 1
ATOM 817 N N . GLN A 1 100 ? 3.814 -8.966 9.194 1.00 91.25 100 GLN A N 1
ATOM 818 C CA . GLN A 1 100 ? 4.454 -10.161 8.667 1.00 91.25 100 GLN A CA 1
ATOM 819 C C . GLN A 1 100 ? 5.927 -9.916 8.327 1.00 91.25 100 GLN A C 1
ATOM 821 O O . GLN A 1 100 ? 6.424 -8.787 8.262 1.00 91.25 100 GLN A O 1
ATOM 826 N N . GLY A 1 101 ? 6.656 -11.017 8.127 1.00 90.75 101 GLY A N 1
ATOM 827 C CA . GLY A 1 101 ? 8.057 -10.996 7.718 1.00 90.75 101 GLY A CA 1
ATOM 828 C C . GLY A 1 101 ? 8.926 -10.135 8.638 1.00 90.75 101 GLY A C 1
ATOM 829 O O . GLY A 1 101 ? 8.961 -10.330 9.852 1.00 90.75 101 GLY A O 1
ATOM 830 N N . ARG A 1 102 ? 9.634 -9.163 8.053 1.00 91.56 102 ARG A N 1
ATOM 831 C CA . ARG A 1 102 ? 10.568 -8.291 8.787 1.00 91.56 102 ARG A CA 1
ATOM 832 C C . ARG A 1 102 ? 9.881 -7.290 9.716 1.00 91.56 102 ARG A C 1
ATOM 834 O O . ARG A 1 102 ? 10.540 -6.795 10.623 1.00 91.56 102 ARG A O 1
ATOM 841 N N . ALA A 1 103 ? 8.595 -7.001 9.522 1.00 92.69 103 ALA A N 1
ATOM 842 C CA . ALA A 1 103 ? 7.856 -6.109 10.410 1.00 92.69 103 ALA A CA 1
ATOM 843 C C . ALA A 1 103 ? 7.227 -6.823 11.605 1.00 92.69 103 ALA A C 1
ATOM 845 O O . ALA A 1 103 ? 6.616 -6.144 12.415 1.00 92.69 103 ALA A O 1
ATOM 846 N N . LYS A 1 104 ? 7.376 -8.145 11.775 1.00 91.94 104 LYS A N 1
ATOM 847 C CA . LYS A 1 104 ? 6.688 -8.910 12.835 1.00 91.94 104 LYS A CA 1
ATOM 848 C C . LYS A 1 104 ? 6.786 -8.286 14.237 1.00 91.94 104 LYS A C 1
ATOM 850 O O . LYS A 1 104 ? 5.827 -8.329 14.998 1.00 91.94 104 LYS A O 1
ATOM 855 N N . THR A 1 105 ? 7.921 -7.675 14.573 1.00 92.81 105 THR A N 1
ATOM 856 C CA . THR A 1 105 ? 8.149 -7.012 15.870 1.00 92.81 105 THR A CA 1
ATOM 857 C C . THR A 1 105 ? 7.576 -5.594 15.962 1.00 92.81 105 THR A C 1
ATOM 859 O O . THR A 1 105 ? 7.560 -5.011 17.040 1.00 92.81 105 THR A O 1
ATOM 862 N N . MET A 1 106 ? 7.092 -5.028 14.857 1.00 94.62 106 MET A N 1
ATOM 863 C CA . MET A 1 106 ? 6.528 -3.681 14.781 1.00 94.62 106 MET A CA 1
ATOM 864 C C . MET A 1 106 ? 5.067 -3.594 15.220 1.00 94.62 106 MET A C 1
ATOM 866 O O . MET A 1 106 ? 4.569 -2.482 15.302 1.00 94.62 106 MET A O 1
ATOM 870 N N . GLY A 1 107 ? 4.384 -4.707 15.514 1.00 95.38 107 GLY A N 1
ATOM 871 C CA . GLY A 1 107 ? 2.962 -4.710 15.895 1.00 95.38 107 GLY A CA 1
ATOM 872 C C . GLY A 1 107 ? 2.608 -3.684 16.983 1.00 95.38 107 GLY A C 1
ATOM 873 O O . GLY A 1 107 ? 1.821 -2.782 16.702 1.00 95.38 107 GLY A O 1
ATOM 874 N N . PRO A 1 108 ? 3.255 -3.723 18.166 1.00 96.44 108 PRO A N 1
ATOM 875 C CA . PRO A 1 108 ? 2.998 -2.746 19.227 1.00 96.44 108 PRO A CA 1
ATOM 876 C C . PRO A 1 108 ? 3.249 -1.297 18.792 1.00 96.44 108 PRO A C 1
ATOM 878 O O . PRO A 1 108 ? 2.478 -0.399 19.113 1.00 96.44 108 PRO A O 1
ATOM 881 N N . TYR A 1 109 ? 4.304 -1.075 18.006 1.00 97.25 109 TYR A N 1
ATOM 882 C CA . TYR A 1 109 ? 4.623 0.249 17.483 1.00 97.25 109 TYR A CA 1
ATOM 883 C C . TYR A 1 109 ? 3.578 0.723 16.459 1.00 97.25 109 TYR A C 1
ATOM 885 O O . TYR A 1 109 ? 3.165 1.873 16.493 1.00 97.25 109 TYR A O 1
ATOM 893 N N . PHE A 1 110 ? 3.085 -0.145 15.574 1.00 97.75 110 PHE A N 1
ATOM 894 C CA . PHE A 1 110 ? 1.986 0.193 14.668 1.00 97.75 110 PHE A CA 1
ATOM 895 C C . PHE A 1 110 ? 0.702 0.527 15.433 1.00 97.75 110 PHE A C 1
ATOM 897 O O . PHE A 1 110 ? 0.025 1.489 15.077 1.00 97.75 110 PHE A O 1
ATOM 904 N N . ALA A 1 111 ? 0.387 -0.189 16.512 1.00 97.75 111 ALA A N 1
ATOM 905 C CA . ALA A 1 111 ? -0.758 0.146 17.353 1.00 97.75 111 ALA A CA 1
ATOM 906 C C . ALA A 1 111 ? -0.660 1.560 17.942 1.00 97.75 111 ALA A C 1
ATOM 908 O O . ALA A 1 111 ? -1.615 2.333 17.839 1.00 97.75 111 ALA A O 1
ATOM 909 N N . GLU A 1 112 ? 0.510 1.924 18.469 1.00 97.69 112 GLU A N 1
ATOM 910 C CA . GLU A 1 112 ? 0.793 3.271 18.972 1.00 97.69 112 GLU A CA 1
ATOM 911 C C . GLU A 1 112 ? 0.629 4.336 17.875 1.00 97.69 112 GLU A C 1
ATOM 913 O O . GLU A 1 112 ? -0.110 5.307 18.044 1.00 97.69 112 GLU A O 1
ATOM 918 N N . GLN A 1 113 ? 1.259 4.131 16.716 1.00 97.88 113 GLN A N 1
ATOM 919 C CA . GLN A 1 113 ? 1.200 5.095 15.614 1.00 97.88 113 GLN A CA 1
ATOM 920 C C . GLN A 1 113 ? -0.213 5.227 1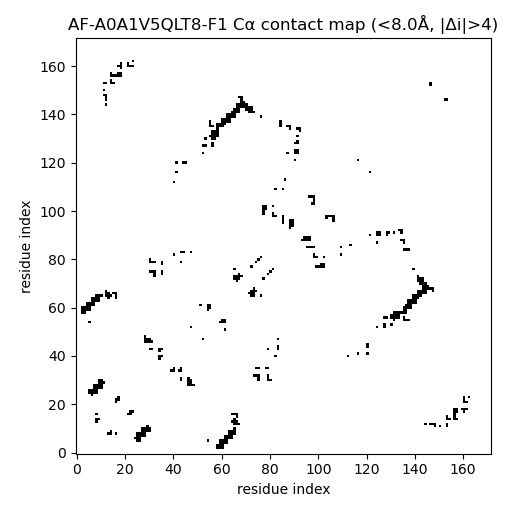5.037 1.00 97.88 113 GLN A C 1
ATOM 922 O O . GLN A 1 113 ? -0.622 6.310 14.632 1.00 97.88 113 GLN A O 1
ATOM 927 N N . TYR A 1 114 ? -1.000 4.151 15.043 1.00 98.19 114 TYR A N 1
ATOM 928 C CA . TYR A 1 114 ? -2.385 4.182 14.577 1.00 98.19 114 TYR A CA 1
ATOM 929 C C . TYR A 1 114 ? -3.290 4.946 15.540 1.00 98.19 114 TYR A C 1
ATOM 931 O O . TYR A 1 114 ? -4.175 5.695 15.111 1.00 98.19 114 TYR A O 1
ATOM 939 N N . ALA A 1 115 ? -3.063 4.794 16.847 1.00 97.31 115 ALA A N 1
ATOM 940 C CA . ALA A 1 115 ? -3.756 5.594 17.846 1.00 97.31 115 ALA A CA 1
ATOM 941 C C . ALA A 1 115 ? -3.490 7.092 17.621 1.00 97.31 115 ALA A C 1
ATOM 943 O O . ALA A 1 115 ? -4.442 7.875 17.651 1.00 97.31 115 ALA A O 1
ATOM 944 N N . ALA A 1 116 ? -2.245 7.449 17.288 1.00 97.12 116 ALA A N 1
ATOM 945 C CA . ALA A 1 116 ? -1.803 8.818 17.026 1.00 97.12 116 ALA A CA 1
ATOM 946 C C . ALA A 1 116 ? -2.303 9.433 15.702 1.00 97.12 116 ALA A C 1
ATOM 948 O O . ALA A 1 116 ? -2.225 10.652 15.552 1.00 97.12 116 ALA A O 1
ATOM 949 N N . LEU A 1 117 ? -2.842 8.640 14.765 1.00 97.06 117 LEU A N 1
ATOM 950 C CA . LEU A 1 117 ? -3.405 9.169 13.515 1.00 97.06 117 LEU A CA 1
ATOM 951 C C . LEU A 1 117 ? -4.540 10.168 13.780 1.00 97.06 117 LEU A C 1
ATOM 953 O O . LEU A 1 117 ? -5.405 9.958 14.645 1.00 97.06 117 LEU A O 1
ATOM 957 N N . THR A 1 118 ? -4.578 11.216 12.967 1.00 96.19 118 THR A N 1
ATOM 958 C CA . THR A 1 118 ? -5.575 12.280 13.015 1.00 96.19 118 THR A CA 1
ATOM 959 C C . THR A 1 118 ? -6.957 11.786 12.586 1.00 96.19 118 THR A C 1
ATOM 961 O O . THR A 1 118 ? -7.122 10.752 11.929 1.00 96.19 118 THR A O 1
ATOM 964 N N . SER A 1 119 ? -7.994 12.557 12.930 1.00 95.06 119 SER A N 1
ATOM 965 C CA . SER A 1 119 ? -9.358 12.298 12.454 1.00 95.06 119 SER A CA 1
ATOM 966 C C . SER A 1 119 ? -9.448 12.328 10.928 1.00 95.06 119 SER A C 1
ATOM 968 O O . SER A 1 119 ? -10.212 11.559 10.357 1.00 95.06 119 SER A O 1
ATOM 970 N N . ARG A 1 120 ? -8.636 13.157 10.259 1.00 94.94 120 ARG A N 1
ATOM 971 C CA . ARG A 1 120 ? -8.599 13.261 8.796 1.00 94.94 120 ARG A CA 1
ATOM 972 C C . ARG A 1 120 ? -8.081 11.984 8.139 1.00 94.94 120 ARG A C 1
ATOM 974 O O . ARG A 1 120 ? -8.692 11.513 7.183 1.00 94.94 120 ARG A O 1
ATOM 981 N N . GLU A 1 121 ? -6.977 11.422 8.633 1.00 93.88 121 GLU A N 1
ATOM 982 C CA . GLU A 1 121 ? -6.441 10.160 8.100 1.00 93.88 121 GLU A CA 1
ATOM 983 C C . GLU A 1 121 ? -7.442 9.019 8.282 1.00 93.88 121 GLU A C 1
ATOM 985 O O . GLU A 1 121 ? -7.707 8.266 7.346 1.00 93.88 121 GLU A O 1
ATOM 990 N N . LYS A 1 122 ? -8.043 8.932 9.474 1.00 97.81 122 LYS A N 1
ATOM 991 C CA . LYS A 1 122 ? -9.055 7.920 9.794 1.00 97.81 122 LYS A CA 1
ATOM 992 C C . LYS A 1 122 ? -10.310 8.078 8.932 1.00 97.81 122 LYS A C 1
ATOM 994 O O . LYS A 1 122 ? -10.765 7.084 8.380 1.00 97.81 122 LYS A O 1
ATOM 999 N N . ALA A 1 123 ? -10.791 9.305 8.725 1.00 97.62 123 ALA A N 1
ATOM 1000 C CA . ALA A 1 123 ? -11.968 9.588 7.902 1.00 97.62 123 ALA A CA 1
ATOM 1001 C C . ALA A 1 123 ? -11.789 9.159 6.439 1.00 97.62 123 ALA A C 1
ATOM 1003 O O . ALA A 1 123 ? -12.727 8.667 5.816 1.00 97.62 123 ALA A O 1
ATOM 1004 N N . ARG A 1 124 ? -10.579 9.299 5.880 1.00 97.19 124 ARG A N 1
ATOM 1005 C CA . ARG A 1 124 ? -10.300 8.792 4.529 1.00 97.19 124 ARG A CA 1
ATOM 1006 C C . ARG A 1 124 ? -10.408 7.271 4.463 1.00 97.19 124 ARG A C 1
ATOM 1008 O O . ARG A 1 124 ? -10.914 6.744 3.479 1.00 97.19 124 ARG A O 1
ATOM 1015 N N . LEU A 1 125 ? -9.924 6.568 5.485 1.00 98.06 125 LEU A N 1
ATOM 1016 C CA . LEU A 1 125 ? -10.095 5.121 5.559 1.00 98.06 125 LEU A CA 1
ATOM 1017 C C . LEU A 1 125 ? -11.576 4.759 5.735 1.00 98.06 125 LEU A C 1
ATOM 1019 O O . LEU A 1 125 ? -12.034 3.852 5.051 1.00 98.06 125 LEU A O 1
ATOM 1023 N N . ASP A 1 126 ? -12.324 5.479 6.576 1.00 98.12 126 ASP A N 1
ATOM 1024 C CA . ASP A 1 126 ? -13.762 5.243 6.801 1.00 98.12 126 ASP A CA 1
ATOM 1025 C C . ASP A 1 126 ? -14.574 5.323 5.516 1.00 98.12 126 ASP A C 1
ATOM 1027 O O . ASP A 1 126 ? -15.370 4.432 5.248 1.00 98.12 126 ASP A O 1
ATOM 1031 N N . TYR A 1 127 ? -14.301 6.332 4.683 1.00 98.12 127 TYR A N 1
ATOM 1032 C CA . TYR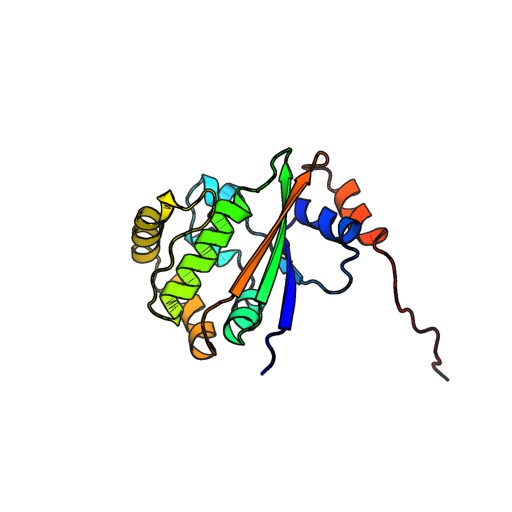 A 1 127 ? -15.009 6.530 3.420 1.00 98.12 127 TYR A CA 1
ATOM 1033 C C . TYR A 1 127 ? -15.052 5.260 2.556 1.00 98.12 127 TYR A C 1
ATOM 1035 O O . TYR A 1 127 ? -16.096 4.917 2.009 1.00 98.12 127 TYR A O 1
ATOM 1043 N N . PHE A 1 128 ? -13.932 4.538 2.447 1.00 98.06 128 PHE A N 1
ATOM 1044 C CA . PHE A 1 128 ? -13.885 3.257 1.732 1.00 98.06 128 PHE A CA 1
ATOM 1045 C C . PHE A 1 128 ? -14.324 2.076 2.606 1.00 98.06 128 PHE A C 1
ATOM 1047 O O . PHE A 1 128 ? -14.843 1.094 2.082 1.00 98.06 128 PHE A O 1
ATOM 1054 N N . GLY A 1 129 ? -14.142 2.172 3.924 1.00 96.94 129 GLY A N 1
ATOM 1055 C CA . GLY A 1 129 ? -14.559 1.163 4.897 1.00 96.94 129 GLY A CA 1
ATOM 1056 C C . GLY A 1 129 ? -16.064 0.902 4.895 1.00 96.94 129 GLY A C 1
ATOM 1057 O O . GLY A 1 129 ? -16.467 -0.250 5.014 1.00 96.94 129 GLY A O 1
ATOM 1058 N N . ASP A 1 130 ? -16.882 1.926 4.645 1.00 95.44 130 ASP A N 1
ATOM 1059 C CA . ASP A 1 130 ? -18.341 1.790 4.495 1.00 95.44 130 ASP A CA 1
ATOM 1060 C C . ASP A 1 130 ? -18.743 0.885 3.313 1.00 95.44 130 ASP A C 1
ATOM 1062 O O . ASP A 1 130 ? -19.858 0.367 3.258 1.00 95.44 130 ASP A O 1
ATOM 1066 N N . MET A 1 131 ? -17.825 0.673 2.365 1.00 96.06 131 MET A N 1
ATOM 1067 C CA . MET A 1 131 ? -18.000 -0.200 1.202 1.00 96.06 131 MET A CA 1
ATOM 1068 C C . MET A 1 131 ? -17.311 -1.562 1.380 1.00 96.06 131 MET A C 1
ATOM 1070 O O . MET A 1 131 ? -17.325 -2.374 0.453 1.00 96.06 131 MET A O 1
ATOM 1074 N N . ALA A 1 132 ? -16.671 -1.812 2.529 1.00 94.69 132 ALA A N 1
ATOM 1075 C CA . ALA A 1 132 ? -15.864 -3.002 2.748 1.00 94.69 132 ALA A CA 1
ATOM 1076 C C . ALA A 1 132 ? -16.728 -4.270 2.822 1.00 94.69 132 A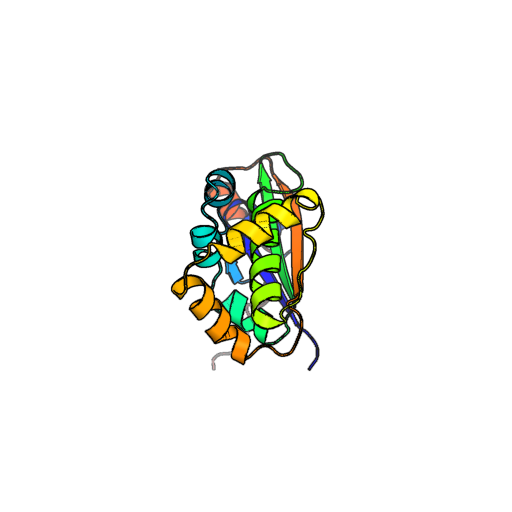LA A C 1
ATOM 1078 O O . ALA A 1 132 ? -17.613 -4.400 3.664 1.00 94.69 132 ALA A O 1
ATOM 1079 N N . THR A 1 133 ? -16.434 -5.253 1.972 1.00 91.69 133 THR A N 1
ATOM 1080 C CA . THR A 1 133 ? -17.165 -6.529 1.914 1.00 91.69 133 THR A CA 1
ATOM 1081 C C . THR A 1 133 ? -16.470 -7.660 2.677 1.00 91.69 133 THR A C 1
ATOM 1083 O O . THR A 1 133 ? -16.888 -8.815 2.584 1.00 91.69 133 THR A O 1
ATOM 1086 N N . GLY A 1 134 ? -15.374 -7.372 3.383 1.00 88.62 134 GLY A N 1
ATOM 1087 C CA . GLY A 1 134 ? -14.611 -8.354 4.153 1.00 88.62 134 GLY A CA 1
ATOM 1088 C C . GLY A 1 134 ? -13.211 -7.871 4.530 1.00 88.62 134 GLY A C 1
ATOM 1089 O O . GLY A 1 134 ? -12.894 -6.686 4.435 1.00 88.62 134 GLY A O 1
ATOM 1090 N N . THR A 1 135 ? -12.359 -8.806 4.953 1.00 92.88 135 THR A N 1
ATOM 1091 C CA . THR A 1 135 ? -10.978 -8.506 5.350 1.00 92.88 135 THR A CA 1
ATOM 1092 C C . THR A 1 135 ? -10.134 -8.077 4.138 1.00 92.88 135 THR A C 1
ATOM 1094 O O . THR A 1 135 ? -10.098 -8.806 3.138 1.00 92.88 135 THR A O 1
ATOM 1097 N N . PRO A 1 136 ? -9.408 -6.943 4.216 1.00 95.81 136 PRO A N 1
ATOM 1098 C CA . PRO A 1 136 ? -8.519 -6.488 3.150 1.00 95.81 136 PRO A CA 1
ATOM 1099 C C . PRO A 1 136 ? -7.452 -7.529 2.810 1.00 95.81 136 PRO A C 1
ATOM 1101 O O . PRO A 1 136 ? -6.786 -8.066 3.699 1.00 95.81 136 PRO A O 1
ATOM 1104 N N . ARG A 1 137 ? -7.230 -7.781 1.516 1.00 96.81 137 ARG A N 1
ATOM 1105 C CA . ARG A 1 137 ? -6.214 -8.734 1.051 1.00 96.81 137 ARG A CA 1
ATOM 1106 C C . ARG A 1 137 ? -5.125 -8.017 0.271 1.00 96.81 137 ARG A C 1
ATOM 1108 O O . ARG A 1 137 ? -5.321 -7.606 -0.868 1.00 96.81 137 ARG A O 1
ATOM 1115 N N . ILE A 1 138 ? -3.966 -7.885 0.904 1.00 97.69 138 ILE A N 1
ATOM 1116 C CA . ILE A 1 138 ? -2.772 -7.278 0.319 1.00 97.69 138 ILE A CA 1
ATOM 1117 C C . ILE A 1 138 ? -1.679 -8.341 0.260 1.00 97.69 138 ILE A C 1
ATOM 1119 O O . ILE A 1 138 ? -1.385 -8.978 1.271 1.00 97.69 138 ILE A O 1
ATOM 1123 N N . SER A 1 139 ? -1.070 -8.515 -0.908 1.00 97.38 139 SER A N 1
ATOM 1124 C CA . SER A 1 139 ? 0.088 -9.390 -1.111 1.00 97.38 139 SER A CA 1
ATOM 1125 C C . SER A 1 139 ? 1.218 -8.617 -1.788 1.00 97.38 139 SER A C 1
ATOM 1127 O O . SER A 1 139 ? 0.999 -7.537 -2.341 1.00 97.38 139 SER A O 1
ATOM 1129 N N . ALA A 1 140 ? 2.443 -9.140 -1.727 1.00 97.94 140 ALA A N 1
ATOM 1130 C CA . ALA A 1 140 ? 3.591 -8.508 -2.363 1.00 97.94 140 ALA A CA 1
ATOM 1131 C C . ALA A 1 140 ? 4.456 -9.510 -3.125 1.00 97.94 140 ALA A C 1
ATOM 1133 O O . ALA A 1 140 ? 4.699 -10.621 -2.654 1.00 97.94 140 ALA A O 1
ATOM 1134 N N . VAL A 1 141 ? 4.965 -9.077 -4.275 1.00 98.12 141 VAL A N 1
ATOM 1135 C CA . VAL A 1 141 ? 5.982 -9.775 -5.060 1.00 98.12 141 VAL A CA 1
ATOM 1136 C C . VAL A 1 141 ? 7.218 -8.888 -5.101 1.00 98.12 141 VAL A C 1
ATOM 1138 O O . VAL A 1 141 ? 7.173 -7.759 -5.592 1.00 98.12 141 VAL A O 1
ATOM 1141 N N . THR A 1 142 ? 8.327 -9.382 -4.554 1.00 97.81 142 THR A N 1
ATOM 1142 C CA . THR A 1 142 ? 9.539 -8.579 -4.383 1.00 97.81 142 THR A CA 1
ATOM 1143 C C . THR A 1 142 ? 10.781 -9.306 -4.858 1.00 97.81 142 THR A C 1
ATOM 1145 O O . THR A 1 142 ? 10.935 -10.501 -4.614 1.00 97.81 142 THR A O 1
ATOM 1148 N N . ALA A 1 143 ? 11.698 -8.568 -5.474 1.00 97.00 143 ALA A N 1
ATOM 1149 C CA . ALA A 1 143 ? 12.997 -9.078 -5.893 1.00 97.00 143 ALA A CA 1
ATOM 1150 C C . ALA A 1 143 ? 14.087 -8.004 -5.728 1.00 97.00 143 ALA A C 1
ATOM 1152 O O . ALA A 1 143 ? 13.782 -6.812 -5.635 1.00 97.00 143 ALA A O 1
ATOM 1153 N N . PRO A 1 144 ? 15.376 -8.380 -5.664 1.00 97.00 144 PRO A N 1
ATOM 1154 C CA . PRO A 1 144 ? 16.451 -7.403 -5.734 1.00 97.00 144 PRO A CA 1
ATOM 1155 C C . PRO A 1 144 ? 16.595 -6.842 -7.159 1.00 97.00 144 PRO A C 1
ATOM 1157 O O . PRO A 1 144 ? 16.472 -7.572 -8.136 1.00 97.00 144 PRO A O 1
ATOM 1160 N N . THR A 1 145 ? 16.950 -5.562 -7.274 1.00 96.06 145 THR A N 1
ATOM 1161 C CA . THR A 1 145 ? 17.386 -4.940 -8.534 1.00 96.06 145 THR A CA 1
ATOM 1162 C C . THR A 1 145 ? 18.800 -4.377 -8.414 1.00 96.06 145 THR A C 1
ATOM 1164 O O . THR A 1 145 ? 19.217 -3.902 -7.349 1.00 96.06 145 THR A O 1
ATOM 1167 N N . THR A 1 146 ? 19.540 -4.419 -9.519 1.00 96.38 146 THR A N 1
ATOM 1168 C CA . THR A 1 146 ? 20.832 -3.744 -9.714 1.00 96.38 146 THR A CA 1
ATOM 1169 C C . THR A 1 146 ? 20.694 -2.441 -10.510 1.00 96.38 146 THR A C 1
ATOM 1171 O O . THR A 1 146 ? 21.683 -1.736 -10.683 1.00 96.38 146 THR A O 1
ATOM 1174 N N . HIS A 1 147 ? 19.479 -2.090 -10.949 1.00 94.31 147 HIS A N 1
ATOM 1175 C CA . HIS A 1 147 ? 19.173 -0.909 -11.765 1.00 94.31 147 HIS A CA 1
ATOM 1176 C C . HIS A 1 147 ? 18.521 0.228 -10.959 1.00 94.31 147 HIS A C 1
ATOM 1178 O O . HIS A 1 147 ? 17.849 1.090 -11.524 1.00 94.31 147 HIS A O 1
ATOM 1184 N N . ASP A 1 148 ? 18.705 0.233 -9.636 1.00 92.06 148 ASP A N 1
ATOM 1185 C CA . ASP A 1 148 ? 18.149 1.255 -8.746 1.00 92.06 148 ASP A CA 1
ATOM 1186 C C . ASP A 1 148 ? 18.527 2.674 -9.204 1.00 92.06 148 ASP A C 1
ATOM 1188 O O . ASP A 1 148 ? 19.677 2.953 -9.547 1.00 92.06 148 ASP A O 1
ATOM 1192 N N . GLY A 1 149 ? 17.536 3.564 -9.260 1.00 88.12 149 GLY A N 1
ATOM 1193 C CA . GLY A 1 149 ? 17.705 4.940 -9.740 1.00 88.12 149 GLY A CA 1
ATOM 1194 C C . GLY A 1 149 ? 17.880 5.102 -11.260 1.00 88.12 149 GLY A C 1
ATOM 1195 O O . GLY A 1 149 ? 17.795 6.229 -11.754 1.00 88.12 149 GLY A O 1
ATOM 1196 N N . ASN A 1 150 ? 18.050 4.023 -12.034 1.00 94.81 150 ASN A N 1
ATOM 1197 C CA . ASN A 1 150 ? 18.173 4.092 -13.492 1.00 94.81 150 ASN A CA 1
ATOM 1198 C C . ASN A 1 150 ? 16.795 4.202 -14.168 1.00 94.81 150 ASN A C 1
ATOM 1200 O O . ASN A 1 150 ? 16.227 3.225 -14.657 1.00 94.81 150 ASN A O 1
ATOM 1204 N N . LYS A 1 151 ? 16.255 5.424 -14.215 1.00 92.75 151 LYS A N 1
ATOM 1205 C CA . LYS A 1 151 ? 14.928 5.703 -14.793 1.00 92.75 151 LYS A CA 1
ATOM 1206 C C . LYS A 1 151 ? 14.799 5.277 -16.256 1.00 92.75 151 LYS A C 1
ATOM 1208 O O . LYS A 1 151 ? 13.756 4.753 -16.627 1.00 92.75 151 LYS A O 1
ATOM 1213 N N . ALA A 1 152 ? 15.832 5.486 -17.073 1.00 94.50 152 ALA A N 1
ATOM 1214 C CA . ALA A 1 152 ? 15.796 5.125 -18.490 1.00 94.50 152 ALA A CA 1
ATOM 1215 C C . ALA A 1 152 ? 15.616 3.612 -18.673 1.00 94.50 152 ALA A C 1
ATOM 1217 O O . ALA A 1 152 ? 14.772 3.176 -19.453 1.00 94.50 152 ALA A O 1
ATOM 1218 N N . TRP A 1 153 ? 16.349 2.816 -17.891 1.00 95.06 153 TRP A N 1
ATOM 1219 C CA . TRP A 1 153 ? 16.202 1.364 -17.898 1.00 95.06 153 TRP A CA 1
ATOM 1220 C C . TRP A 1 153 ? 14.813 0.924 -17.417 1.00 95.06 153 TRP A C 1
ATOM 1222 O O . TRP A 1 153 ? 14.172 0.107 -18.071 1.00 95.06 153 TRP A O 1
ATOM 1232 N N . MET A 1 154 ? 14.310 1.525 -16.333 1.00 94.56 154 MET A N 1
ATOM 1233 C CA . MET A 1 154 ? 12.978 1.219 -15.790 1.00 94.56 154 MET A CA 1
ATOM 1234 C C . MET A 1 154 ? 11.849 1.545 -16.777 1.00 94.56 154 MET A C 1
ATOM 1236 O O . MET A 1 154 ? 10.910 0.768 -16.915 1.00 94.56 154 MET A O 1
ATOM 1240 N N . ILE A 1 155 ? 11.945 2.660 -17.507 1.00 92.69 155 ILE A N 1
ATOM 1241 C CA . ILE A 1 155 ? 11.003 2.996 -18.588 1.00 92.69 155 ILE A CA 1
ATOM 1242 C C . ILE A 1 155 ? 11.110 1.969 -19.726 1.00 92.69 155 ILE A C 1
ATOM 1244 O O . ILE A 1 155 ? 10.095 1.536 -20.269 1.00 92.69 155 ILE A O 1
ATOM 1248 N N . GLY A 1 156 ? 12.326 1.517 -20.043 1.00 93.31 156 GLY A N 1
ATOM 1249 C CA . GLY A 1 156 ? 12.563 0.441 -21.005 1.00 93.31 156 GLY A CA 1
ATOM 1250 C C . GLY A 1 156 ? 11.874 -0.882 -20.646 1.00 93.31 156 GLY A C 1
ATOM 1251 O O . GLY A 1 156 ? 11.494 -1.621 -21.553 1.00 93.31 156 GLY A O 1
ATOM 1252 N N . CYS A 1 157 ? 11.647 -1.180 -19.362 1.00 91.56 157 CYS A N 1
ATOM 1253 C CA . CYS A 1 157 ? 10.877 -2.357 -18.938 1.00 91.56 157 CYS A CA 1
ATOM 1254 C C . CYS A 1 157 ? 9.399 -2.290 -19.342 1.00 91.56 157 CYS A C 1
ATOM 1256 O O . CYS A 1 157 ? 8.791 -3.334 -19.549 1.00 91.56 157 CYS A O 1
ATOM 1258 N N . ILE A 1 158 ? 8.843 -1.085 -19.491 1.00 87.81 158 ILE A N 1
ATOM 1259 C CA . ILE A 1 158 ? 7.468 -0.880 -19.961 1.00 87.81 158 ILE A CA 1
ATOM 1260 C C . ILE A 1 158 ? 7.409 -1.080 -21.478 1.00 87.81 158 ILE A C 1
ATOM 1262 O O . ILE A 1 158 ? 6.565 -1.811 -21.982 1.00 87.81 158 ILE A O 1
ATOM 1266 N N . ALA A 1 159 ? 8.341 -0.461 -22.210 1.00 77.12 159 ALA A N 1
ATOM 1267 C CA . ALA A 1 159 ? 8.355 -0.479 -23.674 1.00 77.12 159 ALA A CA 1
ATOM 1268 C C . ALA A 1 159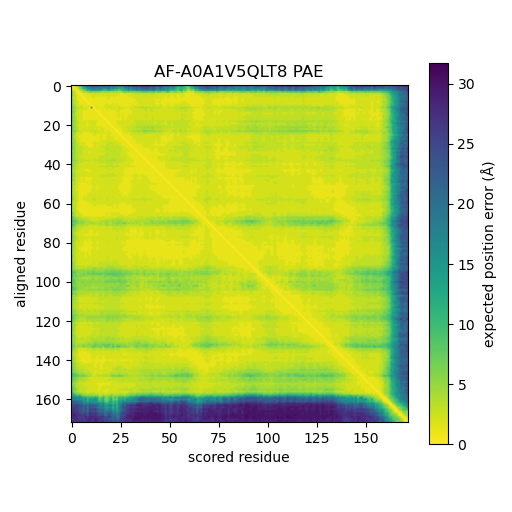 ? 8.628 -1.870 -24.277 1.00 77.12 159 ALA A C 1
ATOM 1270 O O . ALA A 1 159 ? 8.208 -2.140 -25.397 1.00 77.12 159 ALA A O 1
ATOM 1271 N N . ASN A 1 160 ? 9.331 -2.738 -23.542 1.00 65.44 160 ASN A N 1
ATOM 1272 C CA . ASN A 1 160 ? 9.677 -4.097 -23.971 1.00 65.44 160 ASN A CA 1
ATOM 1273 C C . ASN A 1 160 ? 8.820 -5.181 -23.298 1.00 65.44 160 ASN A C 1
ATOM 1275 O O . ASN A 1 160 ? 9.171 -6.361 -23.365 1.00 65.44 160 ASN A O 1
ATOM 1279 N N . ALA A 1 161 ? 7.734 -4.804 -22.616 1.00 63.25 161 ALA A N 1
ATOM 1280 C CA . ALA A 1 161 ? 6.755 -5.777 -22.155 1.00 63.25 161 ALA A CA 1
ATOM 1281 C C . ALA A 1 161 ? 6.160 -6.494 -23.383 1.00 63.25 161 ALA A C 1
ATOM 1283 O O . ALA A 1 161 ? 5.930 -5.834 -24.401 1.00 63.25 161 ALA A O 1
ATOM 1284 N N . PRO A 1 162 ? 5.940 -7.822 -23.338 1.00 57.12 162 PRO A N 1
ATOM 1285 C CA . PRO A 1 162 ? 5.333 -8.536 -24.453 1.00 57.12 162 PRO A CA 1
ATOM 1286 C C . PRO A 1 162 ? 4.007 -7.863 -24.824 1.00 57.12 162 PRO A C 1
ATOM 1288 O O . PRO A 1 162 ? 3.063 -7.833 -24.036 1.00 57.12 162 PRO A O 1
ATOM 1291 N N . ALA A 1 163 ? 3.957 -7.275 -26.019 1.00 53.78 163 ALA A N 1
ATOM 1292 C CA . ALA A 1 163 ? 2.736 -6.696 -26.545 1.00 53.78 163 ALA A CA 1
ATOM 1293 C C . ALA A 1 163 ? 1.753 -7.831 -26.833 1.00 53.78 163 ALA A C 1
ATOM 1295 O O . ALA A 1 163 ? 2.097 -8.767 -27.555 1.00 53.78 163 ALA A O 1
ATOM 1296 N N . HIS A 1 164 ? 0.515 -7.726 -26.357 1.00 47.31 164 HIS A N 1
ATOM 1297 C CA . HIS A 1 164 ? -0.564 -8.491 -26.965 1.00 47.31 164 HIS A CA 1
ATOM 1298 C C . HIS A 1 164 ? -1.794 -7.626 -27.208 1.00 47.31 164 HIS A C 1
ATOM 1300 O O . HIS A 1 164 ? -2.313 -6.993 -26.297 1.00 47.31 164 HIS A O 1
ATOM 1306 N N . GLY A 1 165 ? -2.252 -7.644 -28.465 1.00 45.53 165 GLY A N 1
ATOM 1307 C CA . GLY A 1 165 ? -3.596 -7.221 -28.840 1.00 45.53 165 GLY A CA 1
ATOM 1308 C C . GLY A 1 165 ? -3.735 -5.792 -29.361 1.00 45.53 165 GLY A C 1
ATOM 1309 O O . GLY A 1 165 ? -4.645 -5.091 -28.937 1.00 45.53 165 GLY A O 1
ATOM 1310 N N . ARG A 1 166 ? -2.934 -5.363 -30.348 1.00 40.81 166 ARG A N 1
ATOM 1311 C CA . ARG A 1 166 ? -3.564 -4.558 -31.408 1.00 40.81 166 ARG A CA 1
ATOM 1312 C C . ARG A 1 166 ? -4.372 -5.550 -32.231 1.00 40.81 166 ARG A C 1
ATOM 1314 O O . ARG A 1 166 ? -3.802 -6.270 -33.041 1.00 40.81 166 ARG A O 1
ATOM 1321 N N . ASP A 1 167 ? -5.660 -5.671 -31.925 1.00 39.66 167 ASP A N 1
ATOM 1322 C CA . ASP A 1 167 ? -6.598 -6.318 -32.834 1.00 39.66 167 ASP A CA 1
ATOM 1323 C C . ASP A 1 167 ? -6.578 -5.475 -34.113 1.00 39.66 167 ASP A C 1
ATOM 1325 O O . ASP A 1 167 ? -7.144 -4.384 -34.179 1.00 39.66 167 ASP A O 1
ATOM 1329 N N . GLU A 1 168 ? -5.835 -5.938 -35.115 1.00 45.12 168 GLU A N 1
ATOM 1330 C CA . GLU A 1 168 ? -6.008 -5.511 -36.496 1.00 45.12 168 GLU A CA 1
ATOM 1331 C C . GLU A 1 168 ? -7.341 -6.075 -36.989 1.00 45.12 168 GLU A C 1
ATOM 1333 O O . GLU A 1 168 ? -7.389 -6.978 -37.819 1.00 45.12 168 GLU A O 1
ATOM 1338 N N . ARG A 1 169 ? -8.452 -5.573 -36.447 1.00 42.97 169 ARG A N 1
ATOM 1339 C CA . ARG A 1 169 ? -9.777 -5.826 -36.997 1.00 42.97 169 ARG A CA 1
ATOM 1340 C C . ARG A 1 169 ? -10.582 -4.542 -37.073 1.00 42.97 169 ARG A C 1
ATOM 1342 O O . ARG A 1 169 ? -11.226 -4.108 -36.126 1.00 42.97 169 ARG A O 1
ATOM 1349 N N . SER A 1 170 ? -10.575 -4.035 -38.306 1.00 44.47 170 SER A N 1
ATOM 1350 C CA . SER A 1 170 ? -11.732 -3.482 -39.014 1.00 44.47 170 SER A CA 1
ATOM 1351 C C . SER A 1 170 ? -12.420 -2.283 -38.366 1.00 44.47 170 SER A C 1
ATOM 1353 O O . SER A 1 170 ? -13.417 -2.416 -37.662 1.00 44.47 170 SER A O 1
ATOM 1355 N N . VAL A 1 171 ? -11.949 -1.097 -38.746 1.00 41.28 171 VAL A N 1
ATOM 1356 C CA . VAL A 1 171 ? -12.853 0.029 -38.996 1.00 41.28 171 VAL A CA 1
ATOM 1357 C C . VAL A 1 171 ? -13.231 -0.054 -40.484 1.00 41.28 171 VAL A C 1
ATOM 1359 O O . VAL A 1 171 ? -12.315 -0.247 -41.290 1.00 41.28 171 VAL A O 1
ATOM 1362 N N . PRO A 1 172 ? -14.529 -0.028 -40.841 1.00 49.25 172 PRO A N 1
ATOM 1363 C CA . PRO A 1 172 ? -14.979 -0.070 -42.233 1.00 49.25 172 PRO A CA 1
ATOM 1364 C C . PRO A 1 172 ? -14.500 1.134 -43.050 1.00 49.25 172 PRO A C 1
ATOM 1366 O O . PRO A 1 172 ? -14.294 2.217 -42.454 1.00 49.25 172 PRO A O 1
#

Radius of gyration: 17.21 Å; Cα contacts (8 Å, |Δi|>4): 289; chains: 1; bounding box: 39×27×62 Å